Protein AF-A0A268BTY3-F1 (afdb_monomer)

Mean predicted aligned error: 9.49 Å

Foldseek 3Di:
DDKDPFFDADPVVRDGAIKAFPDWDKDWDDPPDPWTKIKIWTFIAGPPPRDTWIKIWIDTPPQWDQDPVRDIDHHGTDIDIPPHNDDPPPPVPPPPPDPDPPPDPPDD

Nearest PDB structures (foldseek):
  5jpu-assembly1_B  TM=6.458E-01  e=2.797E+00  Rhodococcus erythropolis
  1wnh-assembly1_A  TM=5.490E-01  e=2.143E+00  Mus musculus
  7yyh-assembly1_P  TM=6.399E-01  e=3.111E+00  Homo sapiens
  2cr9-assembly1_A  TM=4.452E-01  e=2.949E+00  Homo sapiens

Secondary structure (DSSP, 8-state):
-PBPSS-EE-TTT-SEE-EEEEEEEEEE--TT-SS-EEEEEEEEEETTT--EEEEEEEEETT-EEE-TTS-EEEPPPEEEEESPPP--------------TTPPP---

Radius of gyration: 22.97 Å; Cα contacts (8 Å, |Δi|>4): 178; chains: 1; bounding box: 59×53×65 Å

Structure (mmCIF, N/CA/C/O backbone):
data_AF-A0A268BTY3-F1
#
_entry.id   AF-A0A268BTY3-F1
#
loop_
_atom_site.group_PDB
_atom_site.id
_atom_site.type_symbol
_atom_site.label_atom_id
_atom_site.label_alt_id
_atom_site.label_comp_id
_atom_site.label_asym_id
_atom_site.label_entity_id
_atom_site.label_seq_id
_atom_site.pdbx_PDB_ins_code
_atom_site.Cartn_x
_atom_site.Cartn_y
_atom_site.Cartn_z
_atom_site.occupancy
_atom_site.B_iso_or_equiv
_atom_site.auth_seq_id
_atom_site.auth_comp_id
_atom_site.auth_asym_id
_atom_site.auth_atom_id
_atom_site.pdbx_PDB_model_num
ATOM 1 N N . MET A 1 1 ? -4.651 -15.435 2.404 1.00 67.31 1 MET A N 1
ATOM 2 C CA . MET A 1 1 ? -5.104 -14.038 2.564 1.00 67.31 1 MET A CA 1
ATOM 3 C C . MET A 1 1 ? -3.860 -13.193 2.503 1.00 67.31 1 MET A C 1
ATOM 5 O O . MET A 1 1 ? -2.987 -13.393 3.341 1.00 67.31 1 MET A O 1
ATOM 9 N N . ASP A 1 2 ? -3.768 -12.328 1.503 1.00 92.75 2 ASP A N 1
ATOM 10 C CA . ASP A 1 2 ? -2.557 -11.551 1.258 1.00 92.75 2 ASP A CA 1
ATOM 11 C C . ASP A 1 2 ? -2.552 -10.308 2.145 1.00 92.75 2 ASP A C 1
ATOM 13 O O . ASP A 1 2 ? -3.597 -9.715 2.421 1.00 92.75 2 ASP A O 1
ATOM 17 N N . LEU A 1 3 ? -1.379 -9.947 2.657 1.00 94.88 3 LEU A N 1
ATOM 18 C CA . LEU A 1 3 ? -1.183 -8.751 3.469 1.00 94.88 3 LEU A CA 1
ATOM 19 C C . LEU A 1 3 ? -0.555 -7.660 2.612 1.00 94.88 3 LEU A C 1
ATOM 21 O O . LEU A 1 3 ? 0.315 -7.933 1.786 1.00 94.88 3 LEU A O 1
ATOM 25 N N . LEU A 1 4 ? -0.953 -6.417 2.865 1.00 95.44 4 LEU A N 1
ATOM 26 C CA . LEU A 1 4 ? -0.251 -5.264 2.321 1.00 95.44 4 LEU A CA 1
ATOM 2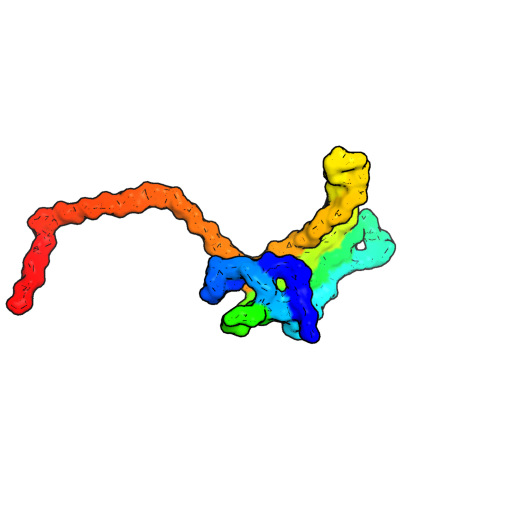7 C C . LEU A 1 4 ? 1.197 -5.270 2.835 1.00 95.44 4 LEU A C 1
ATOM 29 O O . LEU A 1 4 ? 1.422 -5.417 4.040 1.00 95.44 4 LEU A O 1
ATOM 33 N N . LYS A 1 5 ? 2.178 -5.109 1.938 1.00 94.19 5 LYS A N 1
ATOM 34 C CA . LYS A 1 5 ? 3.609 -5.183 2.293 1.00 94.19 5 LYS A CA 1
ATOM 35 C C . LYS A 1 5 ? 4.018 -4.099 3.294 1.00 94.19 5 LYS A C 1
ATOM 37 O O . LYS A 1 5 ? 4.853 -4.344 4.164 1.00 94.19 5 LYS A O 1
ATOM 42 N N . LYS A 1 6 ? 3.423 -2.907 3.186 1.00 94.25 6 LYS A N 1
ATOM 43 C CA . LYS A 1 6 ? 3.647 -1.774 4.092 1.00 94.25 6 LYS A CA 1
ATOM 44 C C . LYS A 1 6 ? 2.499 -1.648 5.093 1.00 94.25 6 LYS A C 1
ATOM 46 O O . LYS A 1 6 ? 1.330 -1.767 4.736 1.00 94.25 6 LYS A O 1
ATOM 51 N N . LYS A 1 7 ? 2.821 -1.344 6.354 1.00 96.12 7 LYS A N 1
ATOM 52 C CA . LYS A 1 7 ? 1.813 -0.919 7.337 1.00 96.12 7 LYS A CA 1
ATOM 53 C C . LYS A 1 7 ? 1.285 0.456 6.942 1.00 96.12 7 LYS A C 1
ATOM 55 O O . LYS A 1 7 ? 2.066 1.375 6.722 1.00 96.12 7 LYS A O 1
ATOM 60 N N . VAL A 1 8 ? -0.032 0.597 6.879 1.00 95.62 8 VAL A N 1
ATOM 61 C CA . VAL A 1 8 ? -0.699 1.860 6.529 1.00 95.62 8 VAL A CA 1
ATOM 62 C C . VAL A 1 8 ? -1.621 2.305 7.654 1.00 95.62 8 VAL A C 1
ATOM 64 O O . VAL A 1 8 ? -1.997 1.516 8.526 1.00 95.62 8 VAL A O 1
ATOM 67 N N . TYR A 1 9 ? -1.943 3.595 7.673 1.00 97.06 9 TYR A N 1
ATOM 68 C CA . TYR A 1 9 ? -2.778 4.204 8.702 1.00 97.06 9 TYR A CA 1
ATOM 69 C C . TYR A 1 9 ? -4.197 3.620 8.698 1.00 97.06 9 TYR A C 1
ATOM 71 O O . TYR A 1 9 ? -4.845 3.545 7.661 1.00 97.06 9 TYR A O 1
ATOM 79 N N . CYS A 1 10 ? -4.714 3.254 9.869 1.00 97.50 10 CYS A N 1
ATOM 80 C CA . CYS A 1 10 ? -6.120 2.904 10.037 1.00 97.50 10 CYS A CA 1
ATOM 81 C C . CYS A 1 10 ? -6.876 4.062 10.697 1.00 97.50 10 CYS A C 1
ATOM 83 O O . CYS A 1 10 ? -6.545 4.465 11.812 1.00 97.50 10 CYS A O 1
ATOM 85 N N . SER A 1 11 ? -7.946 4.542 10.060 1.00 96.12 11 SER A N 1
ATOM 86 C CA . SER A 1 11 ? -8.782 5.642 10.568 1.00 96.12 11 SER A CA 1
ATOM 87 C C . SER A 1 11 ? -9.457 5.342 11.911 1.00 96.12 11 SER A C 1
ATOM 89 O O . SER A 1 11 ? -9.623 6.242 12.734 1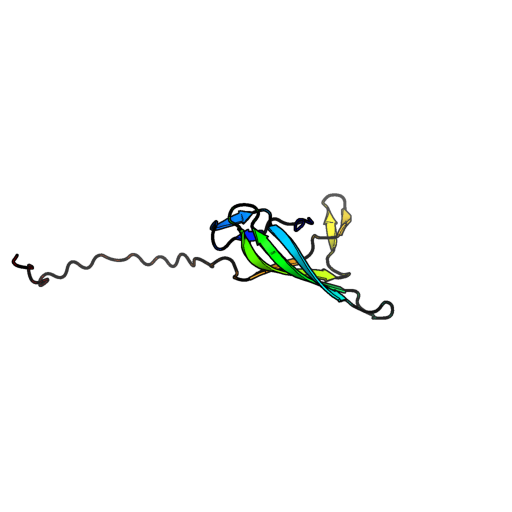.00 96.12 11 SER A O 1
ATOM 91 N N . LYS A 1 12 ? -9.805 4.074 12.170 1.00 96.94 12 LYS A N 1
ATOM 92 C CA . LYS A 1 12 ? -10.431 3.641 13.429 1.00 96.94 12 LYS A CA 1
ATOM 93 C C . LYS A 1 12 ? -9.409 3.395 14.540 1.00 96.94 12 LYS A C 1
ATOM 95 O O . LYS A 1 12 ? -9.625 3.847 15.659 1.00 96.94 12 LYS A O 1
ATOM 100 N N . CYS A 1 13 ? -8.291 2.720 14.249 1.00 96.38 13 CYS A N 1
ATOM 101 C CA . CYS A 1 13 ? -7.240 2.476 15.251 1.00 96.38 13 CYS A CA 1
ATOM 102 C C . CYS A 1 13 ? -6.374 3.713 15.527 1.00 96.38 13 CYS A C 1
ATOM 104 O O . CYS A 1 13 ? -5.733 3.781 16.570 1.00 96.38 13 CYS A O 1
ATOM 106 N N . LYS A 1 14 ? -6.329 4.667 14.589 1.00 95.81 14 LYS A N 1
ATOM 107 C CA . LYS A 1 14 ? -5.481 5.868 14.618 1.00 95.81 14 LYS A CA 1
ATOM 108 C C . LYS A 1 14 ? -3.974 5.578 14.685 1.00 95.81 14 LYS A C 1
ATOM 110 O O . LYS A 1 14 ? -3.200 6.437 15.098 1.00 95.81 14 LYS A O 1
ATOM 115 N N . ILE A 1 15 ? -3.560 4.397 14.234 1.00 95.44 15 ILE A N 1
ATOM 116 C CA . ILE A 1 15 ? -2.164 3.946 14.158 1.00 95.44 15 ILE A CA 1
ATOM 117 C C . ILE A 1 15 ? -1.890 3.311 12.793 1.00 95.44 15 ILE A C 1
ATOM 119 O O . ILE A 1 15 ? -2.822 2.931 12.079 1.00 95.44 15 ILE A O 1
ATOM 123 N N . GLU A 1 16 ? -0.614 3.171 12.444 1.00 96.31 16 GLU A N 1
ATOM 124 C CA . GLU A 1 16 ? -0.192 2.342 11.316 1.00 96.31 16 GLU A CA 1
ATOM 125 C C . GLU A 1 16 ? -0.262 0.866 11.697 1.00 96.31 16 GLU A C 1
ATOM 127 O O . GLU A 1 16 ? 0.246 0.447 12.738 1.00 96.31 16 GLU A O 1
ATOM 132 N N . THR A 1 17 ? -0.923 0.068 10.867 1.00 96.44 17 THR A N 1
ATOM 133 C CA . THR A 1 17 ? -1.175 -1.341 11.163 1.00 96.44 17 THR A CA 1
ATOM 134 C C . THR A 1 17 ? -1.207 -2.185 9.895 1.00 96.44 17 THR A C 1
ATOM 136 O O . THR A 1 17 ? -1.233 -1.676 8.770 1.00 96.44 17 THR A O 1
ATOM 139 N N . ASN A 1 18 ? -1.180 -3.499 10.089 1.00 97.50 18 ASN A N 1
ATOM 140 C CA . ASN A 1 18 ? -1.300 -4.464 9.010 1.00 97.50 18 ASN A CA 1
ATOM 141 C C . ASN A 1 18 ? -2.732 -4.456 8.465 1.00 97.50 18 ASN A C 1
ATOM 143 O O . ASN A 1 18 ? -3.706 -4.407 9.225 1.00 97.50 18 ASN A O 1
ATOM 147 N N . HIS A 1 19 ? -2.850 -4.550 7.146 1.00 97.62 19 HIS A N 1
ATOM 148 C CA . HIS A 1 19 ? -4.128 -4.651 6.460 1.00 97.62 19 HIS A CA 1
ATOM 149 C C . HIS A 1 19 ? -4.116 -5.868 5.533 1.00 97.62 19 HIS A C 1
ATOM 151 O O . HIS A 1 19 ? -3.140 -6.119 4.829 1.00 97.62 19 HIS A O 1
ATOM 157 N N . ILE A 1 20 ? -5.204 -6.631 5.569 1.00 98.25 20 ILE A N 1
ATOM 158 C CA . ILE A 1 20 ? -5.458 -7.773 4.696 1.00 98.25 20 ILE A CA 1
ATOM 159 C C . ILE A 1 20 ? -6.034 -7.239 3.389 1.00 98.25 20 ILE A C 1
ATOM 161 O O . ILE A 1 20 ? -6.997 -6.473 3.414 1.00 98.25 20 ILE A O 1
ATOM 165 N N . ILE A 1 21 ? -5.475 -7.653 2.261 1.00 98.06 21 ILE A N 1
ATOM 166 C CA . ILE A 1 21 ? -5.986 -7.333 0.933 1.00 98.06 21 ILE A CA 1
ATOM 167 C C . ILE A 1 21 ? -7.220 -8.202 0.675 1.00 98.06 21 ILE A C 1
ATOM 169 O O . ILE A 1 21 ? -7.166 -9.429 0.773 1.00 98.06 21 ILE A O 1
ATOM 173 N N . LEU A 1 22 ? -8.346 -7.553 0.385 1.00 97.94 22 LEU A N 1
ATOM 174 C CA . LEU A 1 22 ? -9.596 -8.212 0.003 1.00 97.94 22 LEU A CA 1
ATOM 175 C C . LEU A 1 22 ? -9.726 -8.320 -1.518 1.00 97.94 22 LEU A C 1
ATOM 177 O O . LEU A 1 22 ? -10.218 -9.326 -2.020 1.00 97.94 22 LEU A O 1
ATOM 181 N N . LEU A 1 23 ? -9.298 -7.280 -2.235 1.00 98.00 23 LEU A N 1
ATOM 182 C CA . LEU A 1 23 ? -9.332 -7.200 -3.692 1.00 98.00 23 LEU A CA 1
ATOM 183 C C . LEU A 1 23 ? -8.206 -6.290 -4.183 1.00 98.00 23 LEU A C 1
ATOM 185 O O . LEU A 1 23 ? -7.903 -5.293 -3.527 1.00 98.00 23 LEU A O 1
ATOM 189 N N . THR A 1 24 ? -7.660 -6.602 -5.356 1.00 98.19 24 THR A N 1
ATOM 190 C CA . THR A 1 24 ? -6.708 -5.760 -6.085 1.00 98.19 24 THR A CA 1
ATOM 191 C C . THR A 1 24 ? -7.201 -5.564 -7.510 1.00 98.19 24 THR A C 1
ATOM 193 O O . THR A 1 24 ? -7.578 -6.531 -8.170 1.00 98.19 24 THR A O 1
ATOM 196 N N . HIS A 1 25 ? -7.166 -4.325 -7.985 1.00 98.25 25 HIS A N 1
ATOM 197 C CA . HIS A 1 25 ? -7.201 -4.000 -9.405 1.00 98.25 25 HIS A CA 1
ATOM 198 C C . HIS A 1 25 ? -5.819 -3.490 -9.828 1.00 98.25 25 HIS A C 1
ATOM 200 O O . HIS A 1 25 ? -5.227 -2.695 -9.102 1.00 98.25 25 HIS A O 1
ATOM 206 N N . GLU A 1 26 ? -5.303 -3.967 -10.957 1.00 98.00 26 GLU A N 1
ATOM 207 C CA . GLU A 1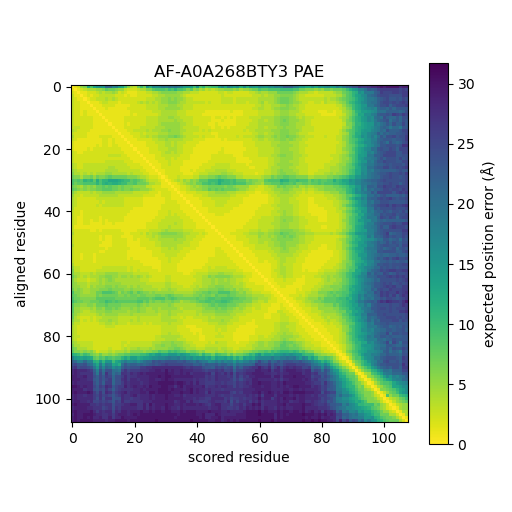 26 ? -3.973 -3.625 -11.472 1.00 98.00 26 GLU A CA 1
ATOM 208 C C . GLU A 1 26 ? -4.096 -2.861 -12.791 1.00 98.00 26 GLU A C 1
ATOM 210 O O . GLU A 1 26 ? -4.795 -3.297 -13.706 1.00 98.00 26 GLU A O 1
ATOM 215 N N . GLU A 1 27 ? -3.366 -1.753 -12.876 1.00 98.06 27 GLU A N 1
ATOM 216 C CA . GLU A 1 27 ? -3.076 -1.000 -14.092 1.00 98.06 27 GLU A CA 1
ATOM 217 C C . GLU A 1 27 ? -1.554 -0.902 -14.233 1.00 98.06 27 GLU A C 1
ATOM 219 O O . GLU A 1 27 ? -0.840 -0.833 -13.234 1.00 98.06 27 GLU A O 1
ATOM 224 N N . LYS A 1 28 ? -1.038 -0.948 -15.458 1.00 97.88 28 LYS A N 1
ATOM 225 C CA . LYS A 1 28 ? 0.401 -0.869 -15.730 1.00 97.88 28 LYS A CA 1
ATOM 226 C C . LYS A 1 28 ? 0.665 -0.436 -17.163 1.00 97.88 28 LYS A C 1
ATOM 228 O O . LYS A 1 28 ? -0.233 -0.541 -18.000 1.00 97.88 28 LYS A O 1
ATOM 233 N N . SER A 1 29 ? 1.892 -0.002 -17.425 1.00 96.94 29 SER A N 1
ATOM 234 C CA . SER A 1 29 ? 2.410 0.207 -18.777 1.00 96.94 29 SER A CA 1
ATOM 235 C C . SER A 1 29 ? 2.404 -1.080 -19.605 1.00 96.94 29 SER A C 1
ATOM 237 O O . SER A 1 29 ? 2.446 -2.203 -19.084 1.00 96.94 29 SER A O 1
ATOM 239 N N . GLU A 1 30 ? 2.389 -0.916 -20.923 1.00 95.44 30 GLU A N 1
ATOM 240 C CA . GLU A 1 30 ? 2.639 -1.993 -21.869 1.00 95.44 30 GLU A CA 1
ATOM 241 C C . GLU A 1 30 ? 4.147 -2.211 -22.063 1.00 95.44 30 GLU A C 1
ATOM 243 O O . GLU A 1 30 ? 4.979 -1.334 -21.833 1.00 95.44 30 GLU A O 1
ATOM 248 N N . GLY A 1 31 ? 4.530 -3.409 -22.510 1.00 90.94 31 GLY A N 1
ATOM 249 C CA . GLY A 1 31 ? 5.945 -3.797 -22.583 1.00 90.94 31 GLY A CA 1
ATOM 250 C C . GLY A 1 31 ? 6.784 -3.036 -23.617 1.00 90.94 31 GLY A C 1
ATOM 251 O O . GLY A 1 31 ? 8.000 -3.198 -23.624 1.00 90.94 31 GLY A O 1
ATOM 252 N N . LEU A 1 32 ? 6.154 -2.257 -24.500 1.00 94.19 32 LEU A N 1
ATOM 253 C CA . LEU A 1 32 ? 6.827 -1.419 -25.499 1.00 94.19 32 LEU A CA 1
ATOM 254 C C . LEU A 1 32 ? 6.769 0.074 -25.158 1.00 94.19 32 LEU A C 1
ATOM 256 O O . LEU A 1 32 ? 7.263 0.878 -25.944 1.00 94.19 32 LEU A O 1
ATOM 260 N N . ASP A 1 33 ? 6.166 0.439 -24.027 1.00 95.62 33 ASP A N 1
ATOM 261 C CA . ASP A 1 33 ? 6.103 1.832 -23.605 1.00 95.62 33 ASP A CA 1
ATOM 262 C C . ASP A 1 33 ? 7.491 2.325 -23.188 1.00 95.62 33 ASP A C 1
ATOM 264 O O . ASP A 1 33 ? 8.242 1.617 -22.508 1.00 95.62 33 ASP A O 1
ATOM 268 N N . ASP A 1 34 ? 7.800 3.570 -23.553 1.00 95.31 34 ASP A N 1
ATOM 269 C CA . ASP A 1 34 ? 9.071 4.233 -23.232 1.00 95.31 34 ASP A CA 1
ATOM 270 C C . ASP A 1 34 ? 9.288 4.435 -21.723 1.00 95.31 34 ASP A C 1
ATOM 272 O O . ASP A 1 34 ? 10.399 4.745 -21.309 1.00 95.31 34 ASP A O 1
ATOM 276 N N . PHE A 1 35 ? 8.233 4.286 -20.917 1.00 95.94 35 PHE A N 1
ATOM 277 C CA . PHE A 1 35 ? 8.259 4.445 -19.468 1.00 95.94 35 PHE A CA 1
ATOM 278 C C . PHE A 1 35 ? 7.469 3.325 -18.796 1.00 95.94 35 PHE A C 1
ATOM 280 O O . PHE A 1 35 ? 6.265 3.175 -19.036 1.00 95.94 35 PHE A O 1
ATOM 287 N N . GLN A 1 36 ? 8.135 2.550 -17.938 1.00 97.44 36 GLN A N 1
ATOM 288 C CA . GLN A 1 36 ? 7.517 1.426 -17.246 1.00 97.44 36 GLN A CA 1
ATOM 289 C C . GLN A 1 36 ? 6.994 1.807 -15.857 1.00 97.44 36 GLN A C 1
ATOM 291 O O . GLN A 1 36 ? 7.731 2.314 -15.010 1.00 97.44 36 GLN A O 1
ATOM 296 N N . TRP A 1 37 ? 5.722 1.501 -15.596 1.00 97.69 37 TRP A N 1
ATOM 297 C CA . TRP A 1 37 ? 5.049 1.787 -14.327 1.00 97.69 37 TRP A CA 1
ATOM 298 C C . TRP A 1 37 ? 3.953 0.765 -14.011 1.00 97.69 37 TRP A C 1
ATOM 300 O O . TRP A 1 37 ? 3.443 0.068 -14.890 1.00 97.69 37 TRP A O 1
ATOM 310 N N . TYR A 1 38 ? 3.563 0.689 -12.741 1.00 98.00 38 TYR A N 1
ATOM 311 C CA . TYR A 1 38 ? 2.399 -0.061 -12.283 1.00 98.00 38 TYR A CA 1
ATOM 312 C C . TYR A 1 38 ? 1.655 0.685 -11.173 1.00 98.00 38 TYR A C 1
ATOM 314 O O . TYR A 1 38 ? 2.236 1.418 -10.371 1.00 98.00 38 TYR A O 1
ATOM 322 N N . GLU A 1 39 ? 0.350 0.458 -11.104 1.00 98.12 39 GLU A N 1
ATOM 323 C CA . GLU A 1 39 ? -0.529 0.935 -10.051 1.00 98.12 39 GLU A CA 1
ATOM 324 C C . GLU A 1 39 ? -1.460 -0.196 -9.604 1.00 98.12 39 GLU A C 1
ATOM 326 O O . GLU A 1 39 ? -2.202 -0.784 -10.394 1.00 98.12 39 GLU A O 1
ATOM 331 N N . HIS A 1 40 ? -1.454 -0.493 -8.307 1.00 98.44 40 HIS A N 1
ATOM 332 C CA . HIS A 1 40 ? -2.386 -1.422 -7.683 1.00 98.44 40 HIS A CA 1
ATOM 3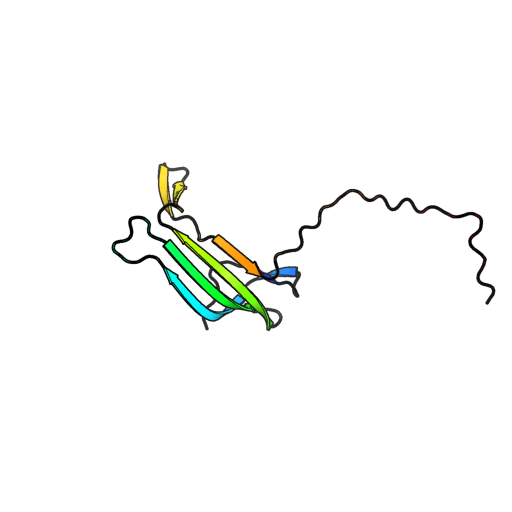33 C C . HIS A 1 40 ? -3.372 -0.664 -6.792 1.00 98.44 40 HIS A C 1
ATOM 335 O O . HIS A 1 40 ? -3.006 0.072 -5.876 1.00 98.44 40 HIS A O 1
ATOM 341 N N . LYS A 1 41 ? -4.661 -0.872 -7.050 1.00 98.31 41 LYS A N 1
ATOM 342 C CA . LYS A 1 41 ? -5.791 -0.305 -6.309 1.00 98.31 41 LYS A CA 1
ATOM 343 C C . LYS A 1 41 ? -6.386 -1.394 -5.424 1.00 98.31 41 LYS A C 1
ATOM 345 O O . LYS A 1 41 ? -7.092 -2.282 -5.905 1.00 98.31 41 LYS A O 1
ATOM 350 N N . HIS A 1 42 ? -6.094 -1.341 -4.130 1.00 98.25 42 HIS A N 1
ATOM 351 C CA . HIS A 1 42 ? -6.504 -2.349 -3.162 1.00 98.25 42 HIS A CA 1
ATOM 352 C C . HIS A 1 42 ? -7.717 -1.912 -2.341 1.00 98.25 42 HIS A C 1
ATOM 354 O O . HIS A 1 42 ? -7.742 -0.824 -1.763 1.00 98.25 42 HIS A O 1
ATOM 360 N N . ILE A 1 43 ? -8.676 -2.823 -2.179 1.00 98.25 43 ILE A N 1
ATOM 361 C CA . ILE A 1 43 ? -9.627 -2.782 -1.065 1.00 98.25 43 ILE A CA 1
ATOM 362 C C . ILE A 1 43 ? -9.016 -3.606 0.062 1.00 98.25 43 ILE A C 1
ATOM 364 O O . ILE A 1 43 ? -8.726 -4.791 -0.117 1.00 98.25 43 ILE A O 1
ATOM 368 N N . VAL A 1 44 ? -8.820 -2.992 1.226 1.00 98.12 44 VAL A N 1
ATOM 369 C CA . VAL A 1 44 ? -8.122 -3.620 2.350 1.00 98.12 44 VAL A CA 1
ATOM 370 C C . VAL A 1 44 ? -8.948 -3.595 3.628 1.00 98.12 44 VAL A C 1
ATOM 372 O O . VAL A 1 44 ? -9.749 -2.692 3.850 1.00 98.12 44 VAL A O 1
ATOM 375 N N . ARG A 1 45 ? -8.721 -4.570 4.507 1.00 98.19 45 ARG A N 1
ATOM 376 C CA . ARG A 1 45 ? -9.339 -4.680 5.832 1.00 98.19 45 ARG A CA 1
ATOM 377 C C . ARG A 1 45 ? -8.274 -4.644 6.918 1.00 98.19 45 ARG A C 1
ATOM 379 O O . ARG A 1 45 ? -7.355 -5.458 6.913 1.00 98.19 45 ARG A O 1
ATOM 386 N N . CYS A 1 46 ? -8.407 -3.727 7.869 1.00 98.12 46 CYS A N 1
ATOM 387 C CA . CYS A 1 46 ? -7.511 -3.621 9.017 1.00 98.12 46 CYS A CA 1
ATOM 388 C C . CYS A 1 46 ? -7.523 -4.912 9.844 1.00 98.12 46 CYS A C 1
ATOM 390 O O . CYS A 1 46 ? -8.576 -5.326 10.322 1.00 98.12 46 CYS A O 1
ATOM 392 N N . ALA A 1 47 ? -6.347 -5.500 10.079 1.00 97.12 47 ALA A N 1
ATOM 393 C CA . ALA A 1 47 ? -6.214 -6.760 10.812 1.00 97.12 47 ALA A CA 1
ATOM 394 C C . ALA A 1 47 ? -6.487 -6.640 12.327 1.00 97.12 47 ALA A C 1
ATOM 396 O O . ALA A 1 47 ? -6.516 -7.650 13.020 1.00 97.12 47 ALA A O 1
ATOM 397 N N . GLY A 1 48 ? -6.648 -5.418 12.853 1.00 96.00 48 GLY A N 1
ATOM 398 C CA . GLY A 1 48 ? -6.896 -5.174 14.280 1.00 96.00 48 GLY A CA 1
ATOM 399 C C . GLY A 1 48 ? -8.320 -4.738 14.637 1.00 96.00 48 GLY A C 1
ATOM 400 O O . GLY A 1 48 ? -8.713 -4.867 15.790 1.00 96.00 48 GLY A O 1
ATOM 401 N N . CYS A 1 49 ? -9.089 -4.180 13.698 1.00 97.56 49 CYS A N 1
ATOM 402 C CA . CYS A 1 49 ? -10.426 -3.638 13.999 1.00 97.56 49 CYS A CA 1
ATOM 403 C C . CYS A 1 49 ? -11.462 -3.821 12.881 1.00 97.56 49 CYS A C 1
ATOM 405 O O . CYS A 1 49 ? -12.536 -3.208 12.952 1.00 97.56 49 CYS A O 1
ATOM 407 N N . ASP A 1 50 ? -11.095 -4.568 11.836 1.00 98.06 50 ASP A N 1
ATOM 408 C CA . ASP A 1 50 ? -11.900 -4.913 10.659 1.00 98.06 50 ASP A CA 1
ATOM 409 C C . ASP A 1 50 ? -12.419 -3.738 9.816 1.00 98.06 50 ASP A C 1
ATOM 411 O O . ASP A 1 50 ? -13.197 -3.926 8.882 1.00 98.06 50 ASP A O 1
ATOM 415 N N . THR A 1 51 ? -11.954 -2.516 10.083 1.00 98.06 51 THR A N 1
ATOM 416 C CA . THR A 1 51 ? -12.263 -1.350 9.241 1.00 98.06 51 THR A CA 1
ATOM 417 C C . THR A 1 51 ? -11.761 -1.575 7.821 1.00 98.06 51 THR A C 1
ATOM 419 O O . THR A 1 51 ? -10.597 -1.929 7.626 1.00 98.06 51 THR A O 1
ATOM 422 N N . THR A 1 52 ? -12.630 -1.340 6.841 1.00 97.94 52 THR A N 1
ATOM 42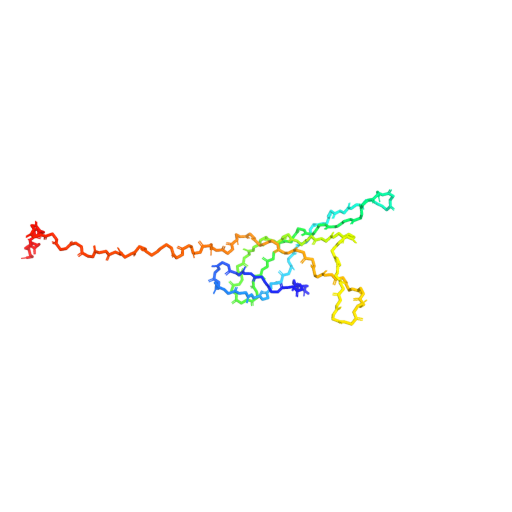3 C CA . THR A 1 52 ? -12.265 -1.378 5.422 1.00 97.94 52 THR A CA 1
ATOM 424 C C . THR A 1 52 ? -11.724 -0.019 4.982 1.00 97.94 52 THR A C 1
ATOM 426 O O . THR A 1 52 ? -12.203 1.017 5.441 1.00 97.94 52 THR A O 1
ATOM 429 N N . ALA A 1 53 ? -10.723 -0.026 4.110 1.00 97.62 53 ALA A N 1
ATOM 430 C CA . ALA A 1 53 ? -10.117 1.164 3.530 1.00 97.62 53 ALA A CA 1
ATOM 431 C C . ALA A 1 53 ? -9.683 0.895 2.083 1.00 97.62 53 ALA A C 1
ATOM 433 O O . ALA A 1 53 ? -9.671 -0.254 1.632 1.00 97.62 53 ALA A O 1
ATOM 434 N N . PHE A 1 54 ? -9.318 1.957 1.369 1.00 98.19 54 PHE A N 1
ATOM 435 C CA . PHE A 1 54 ? -8.782 1.873 0.013 1.00 98.19 54 PHE A CA 1
ATOM 436 C C . PHE A 1 54 ? -7.312 2.293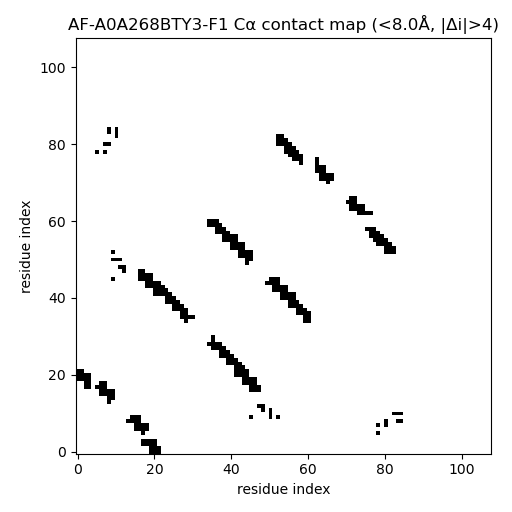 0.000 1.00 98.19 54 PHE A C 1
ATOM 438 O O . PHE A 1 54 ? -6.954 3.286 0.633 1.00 98.19 54 PHE A O 1
ATOM 445 N N . VAL A 1 55 ? -6.462 1.544 -0.701 1.00 98.25 55 VAL A N 1
ATOM 446 C CA . VAL A 1 55 ? -5.023 1.817 -0.818 1.00 98.25 55 VAL A CA 1
ATOM 447 C C . VAL A 1 55 ? -4.621 1.833 -2.282 1.00 98.25 55 VAL A C 1
ATOM 449 O O . VAL A 1 55 ? -4.956 0.912 -3.017 1.00 98.25 55 VAL A O 1
ATOM 452 N N . LYS A 1 56 ? -3.855 2.845 -2.677 1.00 98.25 56 LYS A N 1
ATOM 453 C CA . LYS A 1 56 ? -3.149 2.902 -3.955 1.00 98.25 56 LYS A CA 1
ATOM 454 C C . LYS A 1 56 ? -1.667 2.612 -3.714 1.00 98.25 56 LYS A C 1
ATOM 456 O O . LYS A 1 56 ? -1.045 3.336 -2.939 1.00 98.25 56 LYS A O 1
ATOM 461 N N . GLU A 1 57 ? -1.142 1.561 -4.330 1.00 98.00 57 GLU A N 1
ATOM 462 C CA . GLU A 1 57 ? 0.286 1.224 -4.401 1.00 98.00 57 GLU A CA 1
ATOM 463 C C . GLU A 1 57 ? 0.784 1.593 -5.804 1.00 98.00 57 GLU A C 1
ATOM 465 O O . GLU A 1 57 ? 0.189 1.159 -6.784 1.00 98.00 57 GLU A O 1
ATOM 470 N N . TYR A 1 58 ? 1.820 2.421 -5.912 1.00 98.12 58 TYR A N 1
ATOM 471 C CA . TYR A 1 58 ? 2.364 2.880 -7.193 1.00 98.12 58 TYR A CA 1
ATOM 472 C C . TYR A 1 58 ? 3.875 2.665 -7.249 1.00 98.12 58 TYR A C 1
ATOM 474 O O . TYR A 1 58 ? 4.570 2.933 -6.267 1.00 98.12 58 TYR A O 1
ATOM 482 N N . GLY A 1 59 ? 4.376 2.208 -8.395 1.00 97.81 59 GLY A N 1
ATOM 483 C CA . GLY A 1 59 ? 5.804 2.089 -8.656 1.00 97.81 59 GLY A CA 1
ATOM 484 C C . GLY A 1 59 ? 6.150 2.332 -10.118 1.00 97.81 59 GLY A C 1
ATOM 485 O O . GLY A 1 59 ? 5.360 2.012 -11.004 1.00 97.81 59 GLY A O 1
ATOM 486 N N . ASP A 1 60 ? 7.349 2.848 -10.370 1.00 97.69 60 ASP A N 1
ATOM 487 C CA . ASP A 1 60 ? 7.881 3.046 -11.718 1.00 97.69 60 ASP A CA 1
ATOM 488 C C . ASP A 1 60 ? 9.388 2.762 -11.818 1.00 97.69 60 ASP A C 1
ATOM 490 O O . ASP A 1 60 ? 10.055 2.450 -10.826 1.00 97.69 60 ASP A O 1
ATOM 494 N N . GLU A 1 61 ? 9.910 2.804 -13.045 1.00 96.00 61 GLU A N 1
ATOM 495 C CA . GLU A 1 61 ? 11.304 2.489 -13.371 1.00 96.00 61 GLU A CA 1
ATOM 496 C C . GLU A 1 61 ? 12.345 3.480 -12.827 1.00 96.00 61 GLU A C 1
ATOM 498 O O . GLU A 1 61 ? 13.537 3.145 -12.787 1.00 96.00 61 GLU A O 1
ATOM 503 N N . ASP A 1 62 ? 11.903 4.641 -12.342 1.00 96.19 62 ASP A N 1
ATOM 504 C CA . ASP A 1 62 ? 12.740 5.693 -11.769 1.00 96.19 62 ASP A CA 1
ATOM 505 C C . ASP A 1 62 ? 12.713 5.716 -10.232 1.00 96.19 62 ASP A C 1
ATOM 507 O O . ASP A 1 62 ? 13.513 6.419 -9.610 1.00 96.19 62 ASP A O 1
ATOM 511 N N . MET A 1 63 ? 11.883 4.887 -9.587 1.00 96.50 63 MET A N 1
ATOM 512 C CA . MET A 1 63 ? 11.853 4.721 -8.126 1.00 96.50 63 MET A CA 1
ATOM 513 C C . MET A 1 63 ? 13.029 3.883 -7.602 1.00 96.50 63 MET A C 1
ATOM 515 O O . MET A 1 63 ? 12.868 2.775 -7.082 1.00 96.50 63 MET A O 1
ATOM 519 N N . TRP A 1 64 ? 14.247 4.397 -7.736 1.00 96.62 64 TRP A N 1
ATOM 520 C CA . TRP A 1 64 ? 15.458 3.777 -7.210 1.00 96.62 64 TRP A CA 1
ATOM 521 C C . TRP A 1 64 ? 16.441 4.816 -6.667 1.00 96.62 64 TRP A C 1
ATOM 523 O O . TRP A 1 64 ? 16.525 5.950 -7.133 1.00 96.62 64 TRP A O 1
ATOM 533 N N . SER A 1 65 ? 17.261 4.387 -5.711 1.00 96.12 65 SER A N 1
ATOM 534 C CA . SER A 1 65 ? 18.280 5.212 -5.064 1.00 96.12 65 SER A CA 1
ATOM 535 C C . SER A 1 65 ? 19.630 4.491 -4.994 1.00 96.12 65 SER A C 1
ATOM 537 O O . SER A 1 65 ? 19.734 3.285 -5.227 1.00 96.12 65 SER A O 1
ATOM 539 N N . TYR A 1 66 ? 20.706 5.225 -4.696 1.00 96.81 66 TYR A N 1
ATOM 540 C CA . TYR A 1 66 ? 21.988 4.627 -4.314 1.00 96.81 66 TYR A CA 1
ATOM 541 C C . TYR A 1 66 ? 22.066 4.530 -2.792 1.00 96.81 66 TYR A C 1
ATOM 543 O O . TYR A 1 66 ? 21.819 5.510 -2.091 1.00 96.81 66 TYR A O 1
ATOM 551 N N . ASN A 1 67 ? 22.441 3.362 -2.272 1.00 94.56 67 ASN A N 1
ATOM 552 C CA . ASN A 1 67 ? 22.708 3.212 -0.842 1.00 94.56 67 ASN A CA 1
ATOM 553 C C . ASN A 1 67 ? 24.063 3.830 -0.442 1.00 94.56 67 ASN A C 1
ATOM 555 O O . ASN A 1 67 ? 24.847 4.260 -1.286 1.00 94.56 67 ASN A O 1
ATOM 559 N N . GLU A 1 68 ? 24.383 3.804 0.855 1.00 94.94 68 GLU A N 1
ATOM 560 C CA . GLU A 1 68 ? 25.640 4.344 1.410 1.00 94.94 68 GLU A CA 1
ATOM 561 C C . GLU A 1 68 ? 26.916 3.733 0.799 1.00 94.94 68 GLU A C 1
ATOM 563 O O . GLU A 1 68 ? 27.993 4.314 0.892 1.00 94.94 68 GLU A O 1
ATOM 568 N N . LYS A 1 69 ? 26.811 2.562 0.157 1.00 96.00 69 LYS A N 1
ATOM 569 C CA . LYS A 1 69 ? 27.918 1.869 -0.518 1.00 96.00 69 LYS A CA 1
ATOM 570 C C . LYS A 1 69 ? 27.981 2.164 -2.022 1.00 96.00 69 LYS A C 1
ATOM 572 O O . LYS A 1 69 ? 28.768 1.531 -2.721 1.00 96.00 69 LYS A O 1
ATOM 577 N N . GLY A 1 70 ? 27.145 3.072 -2.531 1.00 95.25 70 GLY A N 1
ATOM 578 C CA . GLY A 1 70 ? 27.059 3.409 -3.953 1.00 95.25 70 GLY A CA 1
ATOM 579 C C . GLY A 1 70 ? 26.397 2.330 -4.816 1.00 95.25 70 GLY A C 1
ATOM 580 O O . GLY A 1 70 ? 26.558 2.339 -6.032 1.00 95.25 70 GLY A O 1
ATOM 581 N N . VAL A 1 71 ? 25.664 1.385 -4.216 1.00 96.62 71 VAL A N 1
ATOM 582 C CA . VAL A 1 71 ? 24.952 0.328 -4.952 1.00 96.62 71 VAL A CA 1
ATOM 583 C C . VAL A 1 71 ? 23.514 0.772 -5.213 1.00 96.62 71 VAL A C 1
ATOM 585 O O . VAL A 1 71 ? 22.833 1.213 -4.285 1.00 96.62 71 VAL A O 1
ATOM 588 N N . ARG A 1 72 ? 23.054 0.640 -6.467 1.00 95.75 72 ARG A N 1
ATOM 589 C CA . ARG A 1 72 ? 21.663 0.914 -6.862 1.00 95.75 72 ARG A CA 1
ATOM 590 C C . ARG A 1 72 ? 20.713 -0.056 -6.153 1.00 95.75 72 ARG A C 1
ATOM 592 O O . ARG A 1 72 ? 20.917 -1.268 -6.204 1.00 95.75 72 ARG A O 1
ATOM 599 N N . GLN A 1 73 ? 19.668 0.482 -5.536 1.00 96.31 73 GLN A N 1
ATOM 600 C CA . GLN A 1 73 ? 18.582 -0.250 -4.888 1.00 96.31 73 GLN A CA 1
ATOM 601 C C . GLN A 1 73 ? 17.232 0.313 -5.343 1.00 96.31 73 GLN A C 1
ATOM 603 O O . GLN A 1 73 ? 17.100 1.518 -5.532 1.00 96.31 73 GLN A O 1
ATOM 608 N N . TRP A 1 74 ? 16.239 -0.555 -5.517 1.00 94.56 74 TRP A N 1
ATOM 609 C CA . TRP A 1 74 ? 14.866 -0.128 -5.784 1.00 94.56 74 TRP A CA 1
ATOM 610 C C . TRP A 1 74 ? 14.231 0.405 -4.504 1.00 94.56 74 TRP A C 1
ATOM 612 O O . TRP A 1 74 ? 14.310 -0.246 -3.457 1.00 94.56 74 TRP A O 1
ATOM 622 N N . ASP A 1 75 ? 13.608 1.573 -4.597 1.00 95.31 75 ASP A N 1
ATOM 623 C CA . ASP A 1 75 ? 12.874 2.152 -3.487 1.00 95.31 75 ASP A CA 1
ATOM 624 C C . ASP A 1 75 ? 11.519 1.437 -3.331 1.00 95.31 75 ASP A C 1
ATOM 626 O O . ASP A 1 75 ? 10.974 0.883 -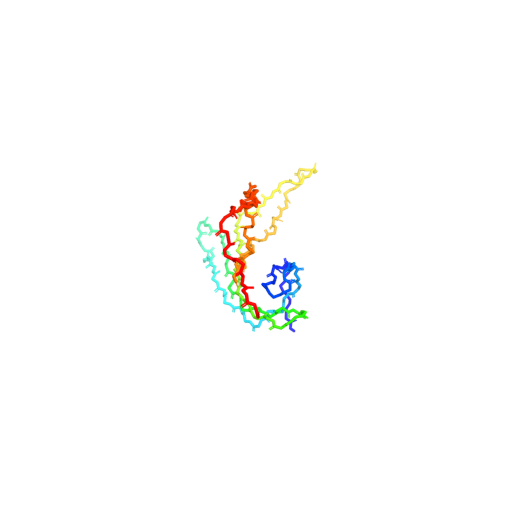4.291 1.00 95.31 75 ASP A O 1
ATOM 630 N N . PRO A 1 76 ? 10.953 1.390 -2.112 1.00 93.94 76 PRO A N 1
ATOM 631 C CA . PRO A 1 76 ? 9.608 0.871 -1.920 1.00 93.94 76 PRO A CA 1
ATOM 632 C C . PRO A 1 76 ? 8.583 1.679 -2.731 1.00 93.94 76 PRO A C 1
ATOM 634 O O . PRO A 1 76 ? 8.726 2.901 -2.818 1.00 93.94 76 PRO A O 1
ATOM 637 N N . PRO A 1 77 ? 7.510 1.042 -3.232 1.00 95.94 77 PRO A N 1
ATOM 638 C CA . PRO A 1 77 ? 6.458 1.764 -3.931 1.00 95.94 77 PRO A CA 1
ATOM 639 C C . PRO A 1 77 ? 5.776 2.790 -3.022 1.00 95.94 77 PRO A C 1
ATOM 641 O O . PRO A 1 77 ? 5.789 2.697 -1.784 1.00 95.94 77 PRO A O 1
ATOM 644 N N . GLU A 1 78 ? 5.155 3.782 -3.645 1.00 97.00 78 GLU A N 1
ATOM 645 C CA . GLU A 1 78 ? 4.367 4.788 -2.957 1.00 97.00 78 GLU A CA 1
ATOM 646 C C . GLU A 1 78 ? 3.036 4.182 -2.500 1.00 97.00 78 GLU A C 1
ATOM 648 O O . GLU A 1 78 ? 2.338 3.530 -3.271 1.00 97.00 78 GLU A O 1
ATOM 653 N N . TYR A 1 79 ? 2.661 4.424 -1.242 1.00 97.00 79 TYR A N 1
ATOM 654 C CA . TYR A 1 79 ? 1.401 3.950 -0.668 1.00 97.00 79 TYR A CA 1
ATOM 655 C C . TYR A 1 79 ? 0.533 5.125 -0.234 1.00 97.00 79 TYR A C 1
ATOM 657 O O . TYR A 1 79 ? 0.861 5.811 0.737 1.00 97.00 79 TYR A O 1
ATOM 665 N N . ASN A 1 80 ? -0.618 5.285 -0.883 1.00 96.94 80 ASN A N 1
ATOM 666 C CA . ASN A 1 80 ? -1.631 6.278 -0.538 1.00 96.94 80 ASN A CA 1
ATOM 667 C C . ASN A 1 80 ? -2.879 5.596 0.031 1.00 96.94 80 ASN A C 1
ATOM 669 O O . ASN A 1 80 ? -3.520 4.791 -0.640 1.00 96.94 80 ASN A O 1
ATOM 673 N N . ILE A 1 81 ? -3.224 5.917 1.279 1.00 97.00 81 ILE A N 1
ATOM 674 C CA . ILE A 1 81 ? -4.366 5.352 2.012 1.00 97.00 81 ILE A CA 1
ATOM 675 C C . ILE A 1 81 ? -5.537 6.336 2.036 1.00 97.00 81 ILE A C 1
ATOM 677 O O . ILE A 1 81 ? -5.355 7.529 2.282 1.00 97.00 81 ILE A O 1
ATOM 681 N N . PHE A 1 82 ? -6.748 5.816 1.845 1.00 96.69 82 PHE A N 1
ATOM 682 C CA . PHE A 1 82 ? -7.989 6.579 1.880 1.00 96.69 82 PHE A CA 1
ATOM 683 C C . PHE A 1 82 ? -8.965 5.977 2.905 1.00 96.69 82 PHE A C 1
ATOM 685 O O . PHE A 1 82 ? -9.309 4.792 2.805 1.00 96.69 82 PHE A O 1
ATOM 692 N N . PRO A 1 83 ? -9.439 6.775 3.884 1.00 93.94 83 PRO A N 1
ATOM 693 C CA . PRO A 1 83 ? -9.142 8.201 4.085 1.00 93.94 83 PRO A CA 1
ATOM 694 C C . PRO A 1 83 ? -7.689 8.460 4.544 1.00 93.94 83 PRO A C 1
ATOM 696 O O . PRO A 1 83 ? -7.121 7.624 5.255 1.00 93.94 83 PRO A O 1
ATOM 699 N N . PRO A 1 84 ? -7.094 9.613 4.174 1.00 93.88 84 PRO A N 1
ATOM 700 C CA . PRO A 1 84 ? -5.736 9.953 4.577 1.00 93.88 84 PRO A CA 1
ATOM 701 C C . PRO A 1 84 ? -5.653 10.191 6.086 1.00 93.88 84 PRO A C 1
ATOM 703 O O . PRO A 1 84 ? -6.639 10.525 6.752 1.00 93.88 84 PRO A O 1
ATOM 706 N N . LYS A 1 85 ? -4.446 10.048 6.639 1.00 93.00 85 LYS A N 1
ATOM 707 C CA . LYS A 1 85 ? -4.176 10.426 8.028 1.00 93.00 85 LYS A CA 1
ATOM 708 C C . LYS A 1 85 ? -4.487 11.923 8.210 1.00 93.00 85 LYS A C 1
ATOM 710 O O . LYS A 1 85 ? -3.992 12.721 7.416 1.00 93.00 85 LYS A O 1
ATOM 715 N N . PRO A 1 86 ? -5.258 12.325 9.238 1.00 89.44 86 PRO A N 1
ATOM 716 C CA . PRO A 1 86 ? -5.533 13.735 9.487 1.00 89.44 86 PRO A CA 1
ATOM 717 C C . PRO A 1 86 ? -4.226 14.493 9.724 1.00 89.44 86 PRO A C 1
ATOM 719 O O . PRO A 1 86 ? -3.433 14.105 10.587 1.00 89.44 86 PRO A O 1
ATOM 722 N N . VAL A 1 87 ? -4.013 15.579 8.984 1.00 85.06 87 VAL A N 1
ATOM 723 C CA . VAL A 1 87 ? -2.937 16.527 9.276 1.00 85.06 87 VAL A CA 1
ATOM 724 C C . VAL A 1 87 ? -3.426 17.388 10.433 1.00 85.06 87 VAL A C 1
ATOM 726 O O . VAL A 1 87 ? -4.273 18.260 10.259 1.00 85.06 87 VAL A O 1
ATOM 729 N N . ILE A 1 88 ? -2.964 17.092 11.648 1.00 77.75 88 ILE A N 1
ATOM 730 C CA . ILE A 1 88 ? -3.205 17.974 12.790 1.00 77.75 88 ILE A CA 1
ATOM 731 C C . ILE A 1 88 ? -2.204 19.116 12.651 1.00 77.75 88 ILE A C 1
ATOM 733 O O . ILE A 1 88 ? -1.069 19.013 13.115 1.00 77.75 88 ILE A O 1
ATOM 737 N N . GLU A 1 89 ? -2.606 20.194 11.984 1.00 68.06 89 GLU A N 1
ATOM 738 C CA . GLU A 1 89 ? -1.884 21.452 12.103 1.00 68.06 89 GLU A CA 1
ATOM 739 C C . GLU A 1 89 ? -2.020 21.908 13.552 1.00 68.06 89 GLU A C 1
ATOM 741 O O . GLU A 1 89 ? -3.083 22.338 14.001 1.00 68.06 89 GLU A O 1
ATOM 746 N N . VAL A 1 90 ? -0.937 21.778 14.315 1.00 61.62 90 VAL A N 1
ATOM 747 C CA . VAL A 1 90 ? -0.837 22.369 15.648 1.00 61.62 90 VAL A CA 1
ATOM 748 C C . VAL A 1 90 ? -0.660 23.880 15.473 1.00 61.62 90 VAL A C 1
ATOM 750 O O . VAL A 1 90 ? 0.353 24.456 15.853 1.00 61.62 90 VAL A O 1
ATOM 753 N N . SER A 1 91 ? -1.633 24.555 14.858 1.00 56.97 91 SER A N 1
ATOM 754 C CA . SER A 1 91 ? -1.776 25.989 15.047 1.00 56.97 91 SER A CA 1
ATOM 755 C C . SER A 1 91 ? -2.021 26.172 16.537 1.00 56.97 91 SER A C 1
ATOM 757 O O . SER A 1 91 ? -2.965 25.603 17.090 1.00 56.97 91 SER A O 1
ATOM 759 N N . SER A 1 92 ? -1.130 26.891 17.200 1.00 55.41 92 SER A N 1
ATOM 760 C CA . SER A 1 92 ? -1.183 27.241 18.612 1.00 55.41 92 SER A CA 1
ATOM 761 C C . SER A 1 92 ? -2.396 28.132 18.910 1.00 55.41 92 SER A C 1
ATOM 763 O O . SER A 1 92 ? -2.267 29.293 19.289 1.00 55.41 92 SER A O 1
ATOM 765 N N . PHE A 1 93 ? -3.609 27.599 18.771 1.00 55.25 93 PHE A N 1
ATOM 766 C CA . PHE A 1 93 ? -4.802 28.216 19.322 1.00 55.25 93 PHE A CA 1
ATOM 767 C C . PHE A 1 93 ? -4.741 28.039 20.835 1.00 55.25 93 PHE A C 1
ATOM 769 O O . PHE A 1 93 ? -5.276 27.097 21.415 1.00 55.25 93 PHE A O 1
ATOM 776 N N . SER A 1 94 ? -4.060 28.979 21.490 1.00 59.50 94 SER A N 1
ATOM 777 C CA . SER A 1 94 ? -4.343 29.284 22.882 1.00 59.50 94 SER A CA 1
ATOM 778 C C . SER A 1 94 ? -5.805 29.719 22.930 1.00 59.50 94 SER A C 1
ATOM 780 O O . SER A 1 94 ? -6.142 30.853 22.587 1.00 59.50 94 SER A O 1
ATOM 782 N N . LEU A 1 95 ? -6.690 28.799 23.318 1.00 58.09 95 LEU A N 1
ATOM 783 C CA . LEU A 1 95 ? -8.010 29.148 23.822 1.00 58.09 95 LEU A CA 1
ATOM 784 C C . LEU A 1 95 ? -7.774 29.990 25.077 1.00 58.09 95 LEU A C 1
ATOM 786 O O . LEU A 1 95 ? -7.673 29.471 26.186 1.00 58.09 95 LEU A O 1
ATOM 790 N N . LYS A 1 96 ? -7.620 31.305 24.906 1.00 59.09 96 LYS A N 1
ATOM 791 C CA . LYS A 1 96 ? -7.679 32.235 26.028 1.00 59.09 96 LYS A CA 1
ATOM 792 C C . LYS A 1 96 ? -9.088 32.114 26.590 1.00 59.09 96 LYS A C 1
ATOM 794 O O . LYS A 1 96 ? -10.040 32.575 25.960 1.00 59.09 96 LYS A O 1
ATOM 799 N N . SER A 1 97 ? -9.228 31.472 27.750 1.00 60.28 97 SER A N 1
ATOM 800 C CA . SER A 1 97 ? -10.488 31.468 28.485 1.00 60.28 97 SER A CA 1
ATOM 801 C C . SER A 1 97 ? -10.834 32.922 28.789 1.00 60.28 97 SER A C 1
ATOM 803 O O . SER A 1 97 ? -10.231 33.557 29.658 1.00 60.28 97 SER A O 1
ATOM 805 N N . THR A 1 98 ? -11.756 33.487 28.023 1.00 62.41 98 THR A N 1
ATOM 806 C CA . THR A 1 98 ? -12.223 34.842 28.275 1.00 62.41 98 THR A CA 1
ATOM 807 C C . THR A 1 98 ? -13.324 34.699 29.311 1.00 62.41 98 THR A C 1
ATOM 809 O O . THR A 1 98 ? -14.419 34.244 29.000 1.00 62.41 98 THR A O 1
ATOM 812 N N . ASN A 1 99 ? -13.017 35.001 30.571 1.00 65.88 99 ASN A N 1
ATOM 813 C CA . ASN A 1 99 ? -14.038 35.053 31.612 1.00 65.88 99 ASN A CA 1
ATOM 814 C C . ASN A 1 99 ? -14.913 36.285 31.349 1.00 65.88 99 ASN A C 1
ATOM 816 O O . ASN A 1 99 ? -14.496 37.418 31.596 1.00 65.88 99 ASN A O 1
ATOM 820 N N . TYR A 1 100 ? -16.112 36.077 30.806 1.00 71.06 100 TYR A N 1
ATOM 821 C CA . TYR A 1 100 ? -17.083 37.150 30.616 1.00 71.06 100 TYR A CA 1
ATOM 822 C C . TYR A 1 100 ? -17.693 37.507 31.977 1.00 71.06 100 TYR A C 1
ATOM 824 O O . TYR A 1 100 ? -18.283 36.664 32.644 1.00 71.06 100 TYR A O 1
ATOM 832 N N . LYS A 1 101 ? -17.566 38.768 32.407 1.00 68.56 101 LYS A N 1
ATOM 833 C CA . LYS A 1 101 ? -18.064 39.227 33.722 1.00 68.56 101 LYS A CA 1
ATOM 834 C C . LYS A 1 101 ? -19.590 39.147 33.881 1.00 68.56 101 LYS A C 1
ATOM 836 O O . LYS A 1 101 ? -20.075 39.209 35.001 1.00 68.56 101 LYS A O 1
ATOM 841 N N . ASN A 1 102 ? -20.323 39.002 32.777 1.00 72.25 102 ASN A N 1
ATOM 842 C CA . ASN A 1 102 ? -21.785 39.052 32.736 1.00 72.25 102 ASN A CA 1
ATOM 843 C C . ASN A 1 102 ? -22.415 37.710 32.340 1.00 72.25 102 ASN A C 1
ATOM 845 O O . ASN A 1 102 ? -23.518 37.707 31.800 1.00 72.25 102 ASN A O 1
ATOM 849 N N . VAL A 1 103 ? -21.724 36.579 32.540 1.00 72.81 103 VAL A N 1
ATOM 850 C CA . VAL A 1 103 ? -22.374 35.271 32.364 1.00 72.81 103 VAL A CA 1
ATOM 851 C C . VAL A 1 103 ? -23.519 35.196 33.378 1.00 72.81 103 VAL A C 1
ATOM 853 O O . VAL A 1 103 ? -23.247 35.275 34.578 1.00 72.81 103 VAL A O 1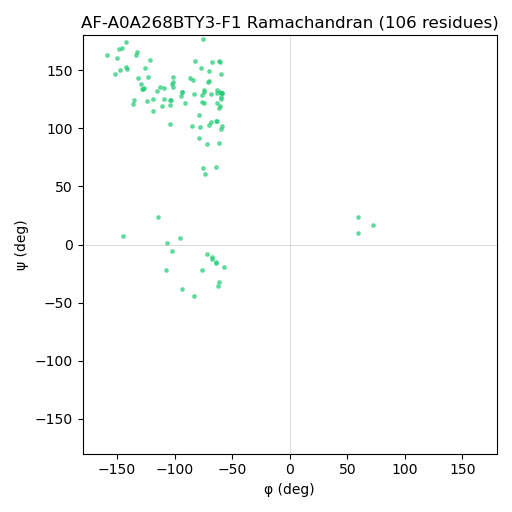
ATOM 856 N N . PRO A 1 104 ? -24.786 35.087 32.937 1.00 72.88 104 PRO A N 1
ATOM 857 C CA . PRO A 1 104 ? -25.904 34.971 33.857 1.00 72.88 104 PRO A CA 1
ATOM 858 C C . PRO A 1 104 ? -25.694 33.737 34.728 1.00 72.88 104 PRO A C 1
ATOM 860 O O . PRO A 1 104 ? -25.416 32.652 34.211 1.00 72.88 104 PRO A O 1
ATOM 863 N N . HIS A 1 105 ? -25.824 33.885 36.045 1.00 66.94 105 HIS A N 1
ATOM 864 C CA . HIS A 1 105 ? -25.921 32.709 36.893 1.00 66.94 105 HIS A CA 1
ATOM 865 C C . HIS A 1 105 ? -27.188 31.952 36.509 1.00 66.94 105 HIS A C 1
ATOM 867 O O . HIS A 1 105 ? -28.287 32.504 36.538 1.00 66.94 105 HIS A O 1
ATOM 873 N N . VAL A 1 106 ? -27.016 30.690 36.123 1.00 70.38 106 VAL A N 1
ATOM 874 C CA . VAL A 1 106 ? -28.133 29.769 35.948 1.00 70.38 106 VAL A CA 1
ATOM 875 C C . VAL A 1 106 ? -28.685 29.515 37.347 1.00 70.38 106 VAL A C 1
ATOM 877 O O . VAL A 1 106 ? -28.028 28.872 38.164 1.00 70.38 106 VAL A O 1
ATOM 880 N N . ILE A 1 107 ? -29.835 30.108 37.652 1.00 62.25 107 ILE A N 1
ATOM 881 C CA . ILE A 1 107 ? -30.544 29.871 38.908 1.00 62.25 107 ILE A CA 1
ATOM 882 C C . ILE A 1 107 ? -31.274 28.538 38.728 1.00 62.25 107 ILE A C 1
ATOM 884 O O . ILE A 1 107 ? -32.148 28.433 37.866 1.00 62.25 107 ILE A O 1
ATOM 888 N N . GLY A 1 108 ? -30.827 27.519 39.463 1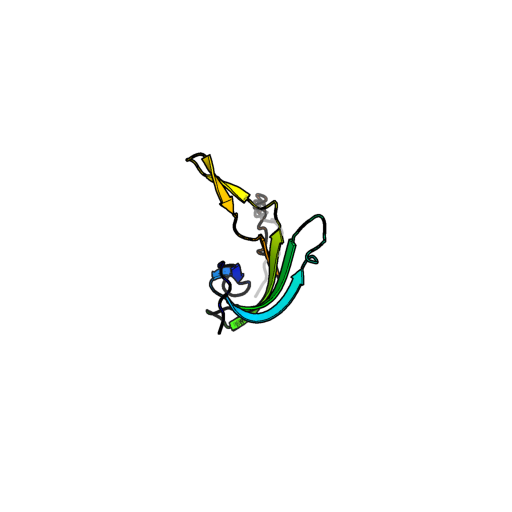.00 53.94 108 GLY A N 1
ATOM 889 C CA . GLY A 1 108 ? -31.529 26.243 39.622 1.00 53.94 108 GLY A CA 1
ATOM 890 C C . GLY A 1 108 ? -32.588 26.306 40.710 1.00 53.94 108 GLY A C 1
ATOM 891 O O . GLY A 1 108 ? -32.520 27.238 41.544 1.00 53.94 108 GLY A O 1
#

Solvent-accessible surface area (backbone atoms only — not comparable to full-atom values): 6843 Å² total; per-residue (Å²): 131,52,63,50,93,62,65,44,70,35,86,86,79,71,44,69,39,57,29,35,49,77,44,74,46,81,50,62,52,57,97,83,50,97,61,53,42,40,38,38,44,29,40,29,28,32,75,85,77,65,51,72,40,39,35,40,40,37,43,47,82,74,51,54,45,66,48,100,84,71,47,80,43,77,51,81,61,50,77,50,53,45,75,64,81,82,81,79,74,81,68,84,74,74,78,71,82,75,82,65,93,77,67,76,78,83,82,127

Sequence (108 aa):
MDLLKKKVYCSKCKIETNHIILLTHEEKSEGLDDFQWYEHKHIVRCAGCDTTAFVKEYGDEDMWSYNEKGVRQWDPPEYNIFPPKPVIEVSSFSLKSTNYKNVPHVIG

pLDDT: mean 89.88, std 13.32, range [53.94, 98.44]